Protein AF-A0A932DER2-F1 (afdb_monomer_lite)

pLDDT: mean 87.6, std 11.77, range [41.31, 98.0]

Secondary structure (DSSP, 8-state):
---PPPPP--EEEE--SSTTGGGG---SSEEEE-S------SS--EEEEEEETTEE--TT--SEEEEEBPTT--SEEEEEEEEES--SEEEEEEEEEESSS--EEEEEEEETTSSS-EEEEEEE--BTSEEEEEEEE-

Sequence (138 aa):
MSLGGLGSDGRIRIDTEDRLAFRNLVLGGASTRGTRMFVFPPVTPKLHIVEAAGQVIPVGSASGVNIELPAGTSTSQTVRLRGEGFTGTVAVRLVVTPEHSASSVFDLTLDAGASPPEVSTTVTLPVGEPTRIDAWAK

Radius of gyration: 26.04 Å;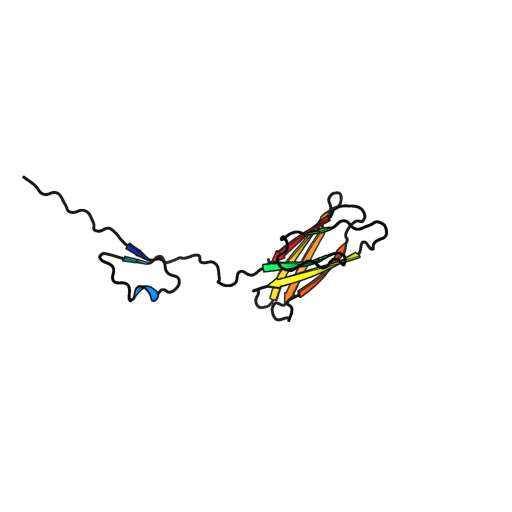 chains: 1; bounding box: 37×31×94 Å

Structure (mmCIF, N/CA/C/O backbone):
data_AF-A0A932DER2-F1
#
_entry.id   AF-A0A932DER2-F1
#
loop_
_atom_site.group_PDB
_atom_site.id
_atom_site.type_symbol
_atom_site.label_atom_id
_atom_site.label_alt_id
_atom_site.label_comp_id
_atom_site.label_asym_id
_atom_site.label_entity_id
_atom_site.label_seq_id
_atom_site.pdbx_PDB_ins_code
_atom_site.Cartn_x
_atom_site.Cartn_y
_atom_site.Cartn_z
_atom_site.occupancy
_atom_site.B_iso_or_equiv
_atom_site.auth_seq_id
_atom_site.auth_comp_id
_atom_site.auth_asym_id
_atom_site.auth_atom_id
_atom_site.pdbx_PDB_model_num
ATOM 1 N N . MET A 1 1 ? -1.981 19.559 -73.052 1.00 41.31 1 MET A N 1
ATOM 2 C CA . MET A 1 1 ? -2.560 18.471 -72.236 1.00 41.31 1 MET A CA 1
ATOM 3 C C . MET A 1 1 ? -1.485 17.949 -71.303 1.00 41.31 1 MET A C 1
ATOM 5 O O . MET A 1 1 ? -0.455 17.560 -71.824 1.00 41.31 1 MET A O 1
ATOM 9 N N . SER A 1 2 ? -1.785 17.979 -69.994 1.00 55.22 2 SER A N 1
ATOM 10 C CA . SER A 1 2 ? -1.308 17.139 -68.870 1.00 55.22 2 SER A CA 1
ATOM 11 C C . SER A 1 2 ? 0.215 16.947 -68.681 1.00 55.22 2 SER A C 1
ATOM 13 O O . SER A 1 2 ? 0.920 16.608 -69.615 1.00 55.22 2 SER A O 1
ATOM 15 N N . LEU A 1 3 ? 0.794 17.100 -67.485 1.00 47.09 3 LEU A N 1
ATOM 16 C CA . LEU A 1 3 ? 0.483 16.294 -66.295 1.00 47.09 3 LEU A CA 1
ATOM 17 C C . LEU A 1 3 ? 0.803 17.040 -64.987 1.00 47.09 3 LEU A C 1
ATOM 19 O O . LEU A 1 3 ? 1.836 17.694 -64.865 1.00 47.09 3 LEU A O 1
ATOM 23 N N . GLY A 1 4 ? -0.119 16.932 -64.025 1.00 49.22 4 GLY A N 1
ATOM 24 C CA . GLY A 1 4 ? -0.018 17.499 -62.680 1.00 49.22 4 GLY A CA 1
ATOM 25 C C . GLY A 1 4 ? 1.079 16.856 -61.831 1.00 49.22 4 GLY A C 1
ATOM 26 O O . GLY A 1 4 ? 1.481 15.717 -62.065 1.00 49.22 4 GLY A O 1
ATOM 27 N N . GLY A 1 5 ? 1.567 17.621 -60.852 1.00 52.72 5 GLY A N 1
ATOM 28 C CA . GLY A 1 5 ? 2.641 17.216 -59.951 1.00 52.72 5 GLY A CA 1
ATOM 29 C C . GLY A 1 5 ? 2.312 15.932 -59.189 1.00 52.72 5 GLY A C 1
ATOM 30 O O . GLY A 1 5 ? 1.221 15.784 -58.639 1.00 52.72 5 GLY A O 1
ATOM 31 N N . LEU A 1 6 ? 3.276 15.013 -59.162 1.00 61.53 6 LEU A N 1
ATOM 32 C CA . LEU A 1 6 ? 3.230 13.811 -58.337 1.00 61.53 6 LEU A CA 1
ATOM 33 C C . LEU A 1 6 ? 3.194 14.229 -56.857 1.00 61.53 6 LEU A C 1
ATOM 35 O O . LEU A 1 6 ? 4.022 15.025 -56.410 1.00 61.53 6 LEU A O 1
ATOM 39 N N . GLY A 1 7 ? 2.204 13.732 -56.112 1.00 63.31 7 GLY A N 1
ATOM 40 C CA . GLY A 1 7 ? 2.123 13.920 -54.663 1.00 63.31 7 GLY A CA 1
ATOM 41 C C . GLY A 1 7 ? 3.304 13.259 -53.944 1.00 63.31 7 GLY A C 1
ATOM 42 O O . GLY A 1 7 ? 3.885 12.305 -54.448 1.00 63.31 7 GLY A O 1
ATOM 43 N N . SER A 1 8 ? 3.663 13.783 -52.770 1.00 70.00 8 SER A N 1
ATOM 44 C CA . SER A 1 8 ? 4.718 13.229 -51.907 1.00 70.00 8 SER A CA 1
ATOM 45 C C . SER A 1 8 ? 4.419 11.778 -51.504 1.00 70.00 8 SER A C 1
ATOM 47 O O . SER A 1 8 ? 3.289 11.483 -51.119 1.00 70.00 8 SER A O 1
ATOM 49 N N . ASP A 1 9 ? 5.444 10.916 -51.488 1.00 73.44 9 ASP A N 1
ATOM 50 C CA . ASP A 1 9 ? 5.378 9.498 -51.076 1.00 73.44 9 ASP A CA 1
ATOM 51 C C . ASP A 1 9 ? 4.959 9.279 -49.602 1.00 73.44 9 ASP A C 1
ATOM 53 O O . ASP A 1 9 ? 4.858 8.148 -49.126 1.00 73.44 9 ASP A O 1
ATOM 57 N N . GLY A 1 10 ? 4.717 10.353 -48.844 1.00 75.31 10 GLY A N 1
ATOM 58 C CA . GLY A 1 10 ? 4.402 10.289 -47.420 1.00 75.31 10 GLY A CA 1
ATOM 59 C C . GLY A 1 10 ? 5.630 9.973 -46.559 1.00 75.31 10 GLY A C 1
ATOM 60 O O . GLY A 1 10 ? 6.766 9.909 -47.029 1.00 75.31 10 GLY A O 1
ATOM 61 N N . ARG A 1 11 ? 5.420 9.838 -45.244 1.00 82.31 11 ARG A N 1
ATOM 62 C CA . ARG A 1 11 ? 6.479 9.456 -44.297 1.00 82.31 11 ARG A CA 1
ATOM 63 C C . ARG A 1 11 ? 6.015 8.307 -43.426 1.00 82.31 11 ARG A C 1
ATOM 65 O O . ARG A 1 11 ? 4.934 8.366 -42.846 1.00 82.31 11 ARG A O 1
ATOM 72 N N . ILE A 1 12 ? 6.873 7.306 -43.276 1.00 84.12 12 ILE A N 1
ATOM 73 C CA . ILE A 1 12 ? 6.624 6.174 -42.387 1.00 84.12 12 ILE A CA 1
ATOM 74 C C . ILE A 1 12 ? 7.111 6.548 -40.994 1.00 84.12 12 ILE A C 1
ATOM 76 O O . ILE A 1 12 ? 8.266 6.939 -40.812 1.00 84.12 12 ILE A O 1
ATOM 80 N N . ARG A 1 13 ? 6.236 6.444 -40.000 1.00 84.19 13 ARG A N 1
ATOM 81 C CA . ARG A 1 13 ? 6.608 6.635 -38.601 1.00 84.19 13 ARG A CA 1
ATOM 82 C C . ARG A 1 13 ? 6.952 5.285 -37.980 1.00 84.19 13 ARG A C 1
ATOM 84 O O . ARG A 1 13 ? 6.177 4.344 -38.093 1.00 84.19 13 ARG A O 1
ATOM 91 N N . ILE A 1 14 ? 8.116 5.214 -37.342 1.00 83.50 14 ILE A N 1
ATOM 92 C CA . ILE A 1 14 ? 8.585 4.039 -36.611 1.00 83.50 14 ILE A CA 1
ATOM 93 C C . ILE A 1 14 ? 8.692 4.421 -35.137 1.00 83.50 14 ILE A C 1
ATOM 95 O O . ILE A 1 14 ? 9.497 5.284 -34.770 1.00 83.50 14 ILE A O 1
ATOM 99 N N . ASP A 1 15 ? 7.893 3.759 -34.312 1.00 82.00 15 ASP A N 1
ATOM 100 C CA . ASP A 1 15 ? 7.965 3.805 -32.858 1.00 82.00 15 ASP A CA 1
ATOM 101 C C . ASP A 1 15 ? 8.363 2.391 -32.386 1.00 82.00 15 ASP A C 1
ATOM 103 O O . ASP A 1 15 ? 7.767 1.403 -32.808 1.00 82.00 15 ASP A O 1
ATOM 107 N N . THR A 1 16 ? 9.443 2.275 -31.610 1.00 75.62 16 THR A N 1
ATOM 108 C CA . THR A 1 16 ? 10.008 0.989 -31.156 1.00 75.62 16 THR A CA 1
ATOM 109 C C . THR A 1 16 ? 10.695 1.159 -29.801 1.00 75.62 16 THR A C 1
ATOM 111 O O . THR A 1 16 ? 11.284 2.211 -29.547 1.00 75.62 16 THR A O 1
ATOM 114 N N . GLU A 1 17 ? 10.625 0.132 -28.944 1.00 73.94 17 GLU A N 1
ATOM 115 C CA . GLU A 1 17 ? 11.315 0.095 -27.642 1.00 73.94 17 GLU A CA 1
ATOM 116 C C . GLU A 1 17 ? 12.834 0.095 -2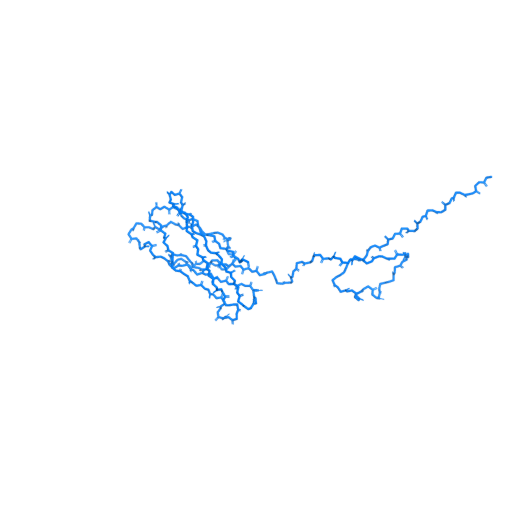7.828 1.00 73.94 17 GLU A C 1
ATOM 118 O O . GLU A 1 17 ? 13.553 0.865 -27.192 1.00 73.94 17 GLU A O 1
ATOM 123 N N . ASP A 1 18 ? 13.321 -0.725 -28.762 1.00 76.69 18 ASP A N 1
ATOM 124 C CA . ASP A 1 18 ? 14.723 -0.761 -29.150 1.00 76.69 18 ASP A CA 1
ATOM 125 C C . ASP A 1 18 ? 14.948 0.117 -30.386 1.00 76.69 18 ASP A C 1
ATOM 127 O O . ASP A 1 18 ? 14.435 -0.131 -31.484 1.00 76.69 18 ASP A O 1
ATOM 131 N N . ARG A 1 19 ? 15.784 1.147 -30.228 1.00 71.62 19 ARG A N 1
ATOM 132 C CA . ARG A 1 19 ? 16.168 2.057 -31.312 1.00 71.62 19 ARG A CA 1
ATOM 133 C C . ARG A 1 19 ? 16.897 1.339 -32.448 1.00 71.62 19 ARG A C 1
ATOM 135 O O . ARG A 1 19 ? 17.030 1.928 -33.514 1.00 71.62 19 ARG A O 1
ATOM 142 N N . LEU A 1 20 ? 17.402 0.126 -32.255 1.00 81.31 20 LEU A N 1
ATOM 143 C CA . LEU A 1 20 ? 18.128 -0.634 -33.270 1.00 81.31 20 LEU A CA 1
ATOM 144 C C . LEU A 1 20 ? 17.266 -1.687 -33.975 1.00 81.31 20 LEU A C 1
ATOM 146 O O . LEU A 1 20 ? 17.665 -2.144 -35.047 1.00 81.31 20 LEU A O 1
ATOM 150 N N . ALA A 1 21 ? 16.074 -2.001 -33.460 1.00 79.69 21 ALA A N 1
ATOM 151 C CA . ALA A 1 21 ? 15.200 -3.039 -34.011 1.00 79.69 21 ALA A CA 1
ATOM 152 C C . ALA A 1 21 ? 14.779 -2.784 -35.472 1.00 79.69 21 ALA A C 1
ATOM 154 O O . ALA A 1 21 ? 14.541 -3.722 -36.229 1.00 79.69 21 ALA A O 1
ATOM 155 N N . PHE A 1 22 ? 14.754 -1.523 -35.918 1.00 78.81 22 PHE A N 1
ATOM 156 C CA . PHE A 1 22 ? 14.380 -1.165 -37.292 1.00 78.81 22 PHE A CA 1
ATOM 157 C C . PHE A 1 22 ? 15.494 -1.406 -38.331 1.00 78.81 22 PHE A C 1
ATOM 159 O O . PHE A 1 22 ? 15.255 -1.230 -39.522 1.00 78.81 22 PHE A O 1
ATOM 166 N N . ARG A 1 23 ? 16.719 -1.779 -37.925 1.00 80.69 23 ARG A N 1
ATOM 167 C CA . ARG A 1 23 ? 17.872 -1.907 -38.844 1.00 80.69 23 ARG A CA 1
ATOM 168 C C . ARG A 1 23 ? 17.679 -2.961 -39.933 1.00 80.69 23 ARG A C 1
ATOM 170 O O . ARG A 1 23 ? 18.230 -2.802 -41.016 1.00 80.69 23 ARG A O 1
ATOM 177 N N . ASN A 1 24 ? 16.889 -3.992 -39.648 1.00 82.12 24 ASN A N 1
ATOM 178 C CA . ASN A 1 24 ? 16.566 -5.053 -40.604 1.00 82.12 24 ASN A CA 1
ATOM 179 C C . ASN A 1 24 ? 15.218 -4.820 -41.307 1.00 82.12 24 ASN A C 1
ATOM 181 O O . ASN A 1 24 ? 14.765 -5.674 -42.066 1.00 82.12 24 ASN A O 1
ATOM 185 N N . LEU A 1 25 ? 14.564 -3.681 -41.056 1.00 80.69 25 LEU A N 1
ATOM 186 C CA . LEU A 1 25 ? 13.292 -3.328 -41.669 1.00 80.69 25 LEU A CA 1
ATOM 187 C C . LEU A 1 25 ? 13.548 -2.560 -42.970 1.00 80.69 25 LEU A C 1
ATOM 189 O O . LEU A 1 25 ? 14.022 -1.423 -42.955 1.00 80.69 25 LEU A O 1
ATOM 193 N N . VAL A 1 26 ? 13.216 -3.176 -44.103 1.00 82.69 26 VAL A N 1
ATOM 194 C CA . VAL A 1 26 ? 13.269 -2.521 -45.414 1.00 82.69 26 VAL A CA 1
ATOM 195 C C . VAL A 1 26 ? 11.932 -1.831 -45.659 1.00 82.69 26 VAL A C 1
ATOM 197 O O . VAL A 1 26 ? 10.909 -2.486 -45.835 1.00 82.69 26 VAL A O 1
ATOM 200 N N . LEU A 1 27 ? 11.942 -0.500 -45.649 1.00 79.25 27 LEU A N 1
ATOM 201 C CA . LEU A 1 27 ? 10.767 0.328 -45.903 1.00 79.25 27 LEU A CA 1
ATOM 202 C C . LEU A 1 27 ? 10.940 1.083 -47.219 1.00 79.25 27 LEU A C 1
ATOM 204 O O . LEU A 1 27 ? 11.964 1.732 -47.429 1.00 79.25 27 LEU A O 1
ATOM 208 N N . GLY A 1 28 ? 9.931 1.032 -48.087 1.00 78.50 28 GLY A N 1
ATOM 209 C CA . GLY A 1 28 ? 9.852 1.930 -49.236 1.00 78.50 28 GLY A CA 1
ATOM 210 C C . GLY A 1 28 ? 9.413 3.321 -48.776 1.00 78.50 28 GLY A C 1
ATOM 211 O O . GLY A 1 28 ? 8.292 3.469 -48.302 1.00 78.50 28 GLY A O 1
ATOM 212 N N . GLY A 1 29 ? 10.289 4.323 -48.890 1.00 79.62 29 GLY A N 1
ATOM 213 C CA . GLY A 1 29 ? 9.983 5.727 -48.576 1.00 79.62 29 GLY A CA 1
ATOM 214 C C . GLY A 1 29 ? 10.749 6.309 -47.380 1.00 79.62 29 GLY A C 1
ATOM 215 O O . GLY A 1 29 ? 11.542 5.641 -46.714 1.00 79.62 29 GLY A O 1
ATOM 216 N N . ALA A 1 30 ? 10.535 7.600 -47.107 1.00 82.88 30 ALA A N 1
ATOM 217 C CA . ALA A 1 30 ? 11.222 8.310 -46.029 1.00 82.88 30 ALA A CA 1
ATOM 218 C C . ALA A 1 30 ? 10.655 7.924 -44.652 1.00 82.88 30 ALA A C 1
ATOM 220 O O . ALA A 1 30 ? 9.463 8.094 -44.386 1.00 82.88 30 ALA A O 1
ATOM 221 N N . SER A 1 31 ? 11.511 7.461 -43.736 1.00 83.19 31 SER A N 1
ATOM 222 C CA . SER A 1 31 ? 11.104 7.098 -42.373 1.00 83.19 31 SER A CA 1
ATOM 223 C C . SER A 1 31 ? 11.442 8.176 -41.339 1.00 83.19 31 SER A C 1
ATOM 225 O O . SER A 1 31 ? 12.388 8.955 -41.476 1.00 83.19 31 SER A O 1
ATOM 227 N N . THR A 1 32 ? 10.646 8.237 -40.274 1.00 83.12 32 THR A N 1
ATOM 228 C CA . THR A 1 32 ? 10.849 9.111 -39.113 1.00 83.12 32 THR A CA 1
ATOM 229 C C . THR A 1 32 ? 10.754 8.283 -37.851 1.00 83.12 32 THR A C 1
ATOM 231 O O . THR A 1 32 ? 9.842 7.474 -37.709 1.00 83.12 32 THR A O 1
ATOM 234 N N . ARG A 1 33 ? 11.678 8.511 -36.921 1.00 79.38 33 ARG A N 1
ATOM 235 C CA . ARG A 1 33 ? 11.706 7.825 -35.631 1.00 79.38 33 ARG A CA 1
ATOM 236 C C . ARG A 1 33 ? 11.054 8.706 -34.577 1.00 79.38 33 ARG A C 1
ATOM 238 O O . ARG A 1 33 ? 11.475 9.852 -34.407 1.00 79.38 33 ARG A O 1
ATOM 245 N N . GLY A 1 34 ? 10.043 8.181 -33.891 1.00 75.25 34 GLY A N 1
ATOM 246 C CA . GLY A 1 34 ? 9.528 8.822 -32.689 1.00 75.25 34 GLY A CA 1
ATOM 247 C C . GLY A 1 34 ? 10.608 8.856 -31.610 1.00 75.25 34 GLY A C 1
ATOM 248 O O . GLY A 1 34 ? 11.376 7.911 -31.450 1.00 75.25 34 GLY A O 1
ATOM 249 N N . THR A 1 35 ? 10.714 9.969 -30.889 1.00 74.19 35 THR A N 1
ATOM 250 C CA . THR A 1 35 ? 11.704 10.149 -29.812 1.00 74.19 35 THR A CA 1
ATOM 251 C C . THR A 1 35 ? 11.166 9.789 -28.432 1.00 74.19 35 THR A C 1
ATOM 253 O O . THR A 1 35 ? 11.933 9.764 -27.473 1.00 74.19 35 THR A O 1
ATOM 256 N N . ARG A 1 36 ? 9.859 9.534 -28.309 1.00 70.56 36 ARG A N 1
ATOM 257 C CA . ARG A 1 36 ? 9.197 9.224 -27.042 1.00 70.56 36 ARG A CA 1
ATOM 258 C C . ARG A 1 36 ? 8.163 8.134 -27.250 1.00 70.56 36 ARG A C 1
ATOM 260 O O . ARG A 1 36 ? 7.181 8.349 -27.956 1.00 70.56 36 ARG A O 1
ATOM 267 N N . MET A 1 37 ? 8.391 7.003 -26.599 1.00 69.75 37 MET A N 1
ATOM 268 C CA . MET A 1 37 ? 7.439 5.913 -26.484 1.00 69.75 37 MET A CA 1
ATOM 269 C C . MET A 1 37 ? 7.196 5.682 -24.995 1.00 69.75 37 MET A C 1
ATOM 271 O O . MET A 1 37 ? 8.150 5.538 -24.234 1.00 69.75 37 MET A O 1
ATOM 275 N N . PHE A 1 38 ? 5.934 5.706 -24.579 1.00 72.25 38 PHE A N 1
ATOM 276 C CA . PHE A 1 38 ? 5.549 5.315 -23.229 1.00 72.25 38 PHE A CA 1
ATOM 277 C C . PHE A 1 38 ? 5.091 3.864 -23.308 1.00 72.25 38 PHE A C 1
ATOM 279 O O . PHE A 1 38 ? 4.019 3.582 -23.836 1.00 72.25 38 PHE A O 1
ATOM 286 N N . VAL A 1 39 ? 5.942 2.955 -22.844 1.00 69.69 39 VAL A N 1
ATOM 287 C CA . VAL A 1 39 ? 5.619 1.537 -22.688 1.00 69.69 39 VAL A CA 1
ATOM 288 C C . VAL A 1 39 ? 5.548 1.241 -21.199 1.00 69.69 39 VAL A C 1
ATOM 290 O O . VAL A 1 39 ? 6.354 1.756 -20.419 1.00 69.69 39 VAL A O 1
ATOM 293 N N . PHE A 1 40 ? 4.553 0.456 -20.795 1.00 71.31 40 PHE A N 1
ATOM 294 C CA . PHE A 1 40 ? 4.463 0.002 -19.415 1.00 71.31 40 PHE A CA 1
ATOM 295 C C . PHE A 1 40 ? 5.638 -0.943 -19.136 1.00 71.31 40 P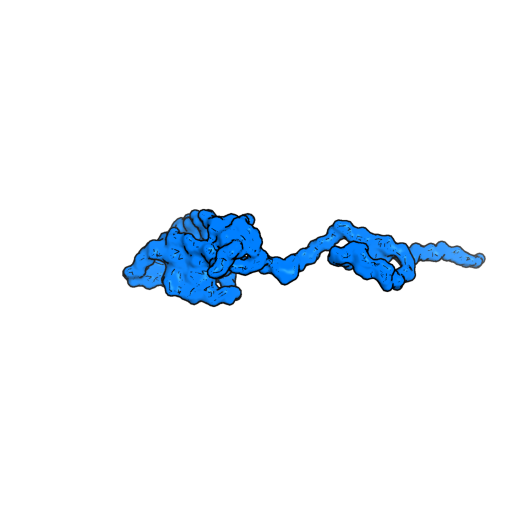HE A C 1
ATOM 297 O O . PHE A 1 40 ? 5.881 -1.841 -19.943 1.00 71.31 40 PHE A O 1
ATOM 304 N N . PRO A 1 41 ? 6.377 -0.765 -18.028 1.00 67.38 41 PRO A N 1
ATOM 305 C CA . PRO A 1 41 ? 7.437 -1.691 -17.660 1.00 67.38 41 PRO A CA 1
ATOM 306 C C . PRO A 1 41 ? 6.907 -3.134 -17.617 1.00 67.38 41 PRO A C 1
ATOM 308 O O . PRO A 1 41 ? 5.757 -3.342 -17.216 1.00 67.38 41 PRO A O 1
ATOM 311 N N . PRO A 1 42 ? 7.733 -4.142 -17.958 1.00 73.12 42 PRO A N 1
ATOM 312 C CA . PRO A 1 42 ? 7.312 -5.546 -17.951 1.00 73.12 42 PRO A CA 1
ATOM 313 C C . PRO A 1 42 ? 6.853 -6.017 -16.563 1.00 73.12 42 PRO A C 1
ATOM 315 O O . PRO A 1 42 ? 6.070 -6.957 -16.452 1.00 73.12 42 PRO A O 1
ATOM 318 N N . VAL A 1 43 ? 7.307 -5.337 -15.506 1.00 80.94 43 VAL A N 1
ATOM 319 C CA . VAL A 1 43 ? 6.826 -5.503 -14.137 1.00 80.94 43 VAL A CA 1
ATOM 320 C C . VAL A 1 43 ? 6.249 -4.169 -13.686 1.00 80.94 43 VAL A C 1
ATOM 322 O O . VAL A 1 43 ? 6.982 -3.205 -13.485 1.00 80.94 43 VAL A O 1
ATOM 325 N N . THR A 1 44 ? 4.928 -4.104 -13.545 1.00 86.50 44 THR A N 1
ATOM 326 C CA . THR A 1 44 ? 4.268 -2.952 -12.921 1.00 86.50 44 THR A CA 1
ATOM 327 C C . THR A 1 44 ? 4.284 -3.160 -11.408 1.00 86.50 44 THR A C 1
ATOM 329 O O . THR A 1 44 ? 3.672 -4.134 -10.961 1.00 86.50 44 THR A O 1
ATOM 332 N N . PRO A 1 45 ? 4.956 -2.298 -10.622 1.00 91.00 45 PRO A N 1
ATOM 333 C CA . PRO A 1 45 ? 4.983 -2.443 -9.175 1.00 91.00 45 PRO A CA 1
ATOM 334 C C . PRO A 1 45 ? 3.576 -2.340 -8.582 1.00 91.00 45 PRO A C 1
ATOM 336 O O . PRO A 1 45 ? 2.777 -1.500 -9.004 1.00 91.00 45 PRO A O 1
ATOM 339 N N . LYS A 1 46 ? 3.267 -3.191 -7.605 1.00 92.31 46 LYS A N 1
ATOM 340 C CA . LYS A 1 46 ? 1.961 -3.247 -6.940 1.00 92.31 46 LYS A CA 1
ATOM 341 C C . LYS A 1 46 ? 2.132 -3.280 -5.435 1.00 92.31 46 LYS A C 1
ATOM 343 O O . LYS A 1 46 ? 3.043 -3.915 -4.912 1.00 92.31 46 LYS A O 1
ATOM 348 N N . LEU A 1 47 ? 1.229 -2.600 -4.741 1.00 94.19 47 LEU A N 1
ATOM 349 C CA . LEU A 1 47 ? 1.133 -2.628 -3.290 1.00 94.19 47 LEU A CA 1
ATOM 350 C C . LEU A 1 47 ? -0.176 -3.314 -2.904 1.00 94.19 47 LEU A C 1
ATOM 352 O O . LEU A 1 47 ? -1.229 -3.005 -3.460 1.00 94.19 47 LEU A O 1
ATOM 356 N N . HIS A 1 48 ? -0.097 -4.237 -1.954 1.00 95.25 48 HIS A N 1
ATOM 357 C CA . HIS A 1 48 ? -1.224 -5.030 -1.484 1.00 95.25 48 HIS A CA 1
ATOM 358 C C . HIS A 1 48 ? -1.402 -4.857 0.017 1.00 95.25 48 HIS A C 1
ATOM 360 O O . HIS A 1 48 ? -0.424 -4.876 0.761 1.00 95.25 48 HIS A O 1
ATOM 366 N N . ILE A 1 49 ? -2.650 -4.762 0.466 1.00 96.00 49 ILE A N 1
ATOM 367 C CA . ILE A 1 49 ? -2.999 -4.974 1.870 1.00 96.00 49 ILE A CA 1
ATOM 368 C C . ILE A 1 49 ? -3.175 -6.486 2.036 1.00 96.00 49 ILE A C 1
ATOM 370 O O . ILE A 1 49 ? -4.044 -7.071 1.397 1.00 96.00 49 ILE A O 1
ATOM 374 N N . VAL A 1 50 ? -2.316 -7.123 2.833 1.00 96.12 50 VAL A N 1
ATOM 375 C CA . VAL A 1 50 ? -2.294 -8.591 3.017 1.00 96.12 50 VAL A CA 1
ATOM 376 C C . VAL A 1 50 ? -2.798 -9.029 4.388 1.00 96.12 50 VAL A C 1
ATOM 378 O O . VAL A 1 50 ? -3.063 -10.208 4.613 1.00 96.12 50 VAL A O 1
ATOM 381 N N . GLU A 1 51 ? -2.933 -8.084 5.313 1.00 95.56 51 GLU A N 1
ATOM 382 C CA . GLU A 1 51 ? -3.564 -8.300 6.607 1.00 95.56 51 GLU A CA 1
ATOM 383 C C . GLU A 1 51 ? -4.210 -7.002 7.084 1.00 95.56 51 GLU A C 1
ATOM 385 O O . GLU A 1 51 ? -3.592 -5.938 6.989 1.00 95.56 51 GLU A O 1
ATOM 390 N N . ALA A 1 52 ? -5.425 -7.093 7.617 1.00 94.69 52 ALA A N 1
ATOM 391 C CA . ALA A 1 52 ? -6.069 -6.002 8.333 1.00 94.69 52 ALA A CA 1
ATOM 392 C C . ALA A 1 52 ? -6.948 -6.566 9.451 1.00 94.69 52 ALA A C 1
ATOM 394 O O . ALA A 1 52 ? -7.776 -7.442 9.208 1.00 94.69 52 ALA A O 1
ATOM 395 N N . ALA A 1 53 ? -6.771 -6.065 10.673 1.00 91.94 53 ALA A N 1
ATOM 396 C CA . ALA A 1 53 ? -7.565 -6.466 11.836 1.00 91.94 53 ALA A CA 1
ATOM 397 C C . ALA A 1 53 ? -7.602 -7.989 12.098 1.00 91.94 53 ALA A C 1
ATOM 399 O O . ALA A 1 53 ? -8.650 -8.566 12.393 1.00 91.94 53 ALA A O 1
ATOM 400 N N . GLY A 1 54 ? -6.459 -8.661 11.921 1.00 90.00 54 GLY A N 1
ATOM 401 C CA . GLY A 1 54 ? -6.335 -10.115 12.070 1.00 90.00 54 GLY A CA 1
ATOM 402 C C . GLY A 1 54 ? -6.950 -10.940 10.931 1.00 90.00 54 GLY A C 1
ATOM 403 O O . GLY A 1 54 ? -6.864 -12.166 10.961 1.00 90.00 54 GLY A O 1
ATOM 404 N N . GLN A 1 55 ? -7.542 -10.303 9.914 1.00 91.44 55 GLN A N 1
ATOM 405 C CA . GLN A 1 55 ? -8.001 -10.969 8.696 1.00 91.44 55 GLN A CA 1
ATOM 406 C C . GLN A 1 55 ? -6.865 -11.035 7.676 1.00 91.44 55 GLN A C 1
ATOM 408 O O . GLN A 1 55 ? -6.270 -10.012 7.332 1.00 91.44 55 GLN A O 1
ATOM 413 N N . VAL A 1 56 ? -6.584 -12.236 7.167 1.00 93.75 56 VAL A N 1
ATOM 414 C CA . VAL A 1 56 ? -5.623 -12.447 6.076 1.00 93.75 56 VAL A CA 1
ATOM 415 C C . VAL A 1 56 ? -6.298 -12.136 4.747 1.00 93.75 56 VAL A C 1
ATOM 417 O O . VAL A 1 56 ? -7.374 -12.652 4.450 1.00 93.75 56 VAL A O 1
ATOM 420 N N . ILE A 1 57 ? -5.644 -11.318 3.929 1.00 94.00 57 ILE A N 1
ATOM 421 C CA . ILE A 1 57 ? -6.178 -10.837 2.656 1.00 94.00 57 ILE A CA 1
ATOM 422 C C . ILE A 1 57 ? -5.290 -11.371 1.529 1.00 94.00 57 ILE A C 1
ATOM 424 O O . ILE A 1 57 ? -4.081 -11.121 1.532 1.00 94.00 57 ILE A O 1
ATOM 428 N N . PRO A 1 58 ? -5.844 -12.128 0.564 1.00 92.06 58 PRO A N 1
ATOM 429 C CA . PRO A 1 58 ? -5.060 -12.662 -0.542 1.00 92.06 58 PRO A CA 1
ATOM 430 C C . PRO A 1 58 ? -4.390 -11.557 -1.367 1.00 92.06 58 PRO A C 1
ATOM 432 O O . PRO A 1 58 ? -5.002 -10.530 -1.674 1.00 92.06 58 PRO A O 1
ATOM 435 N N . VAL A 1 59 ? -3.147 -11.794 -1.791 1.00 89.88 59 VAL A N 1
ATOM 436 C CA . VAL A 1 59 ? -2.459 -10.931 -2.765 1.00 89.88 59 VAL A CA 1
ATOM 437 C C . VAL A 1 59 ? -3.290 -10.850 -4.051 1.00 89.88 59 VAL A C 1
ATOM 439 O O . VAL A 1 59 ? -3.846 -11.848 -4.503 1.00 89.88 59 VAL A O 1
ATOM 442 N N . GLY A 1 60 ? -3.393 -9.653 -4.630 1.00 84.00 60 GLY A N 1
ATOM 443 C CA . GLY A 1 60 ? -4.246 -9.392 -5.795 1.00 84.00 60 GLY A CA 1
ATOM 444 C C . GLY A 1 60 ? -5.706 -9.056 -5.469 1.00 84.00 60 GLY A C 1
ATOM 445 O O . GLY A 1 60 ? -6.472 -8.788 -6.393 1.00 84.00 60 GLY A O 1
ATOM 446 N N . SER A 1 61 ? -6.086 -9.012 -4.187 1.00 82.94 61 SER A N 1
ATOM 447 C CA . SER A 1 61 ? -7.367 -8.431 -3.760 1.00 82.94 61 SER A CA 1
ATOM 448 C C . SER A 1 61 ? -7.447 -6.940 -4.118 1.00 82.94 61 SER A C 1
ATOM 450 O O . SER A 1 61 ? -6.425 -6.302 -4.394 1.00 82.94 61 SER A O 1
ATOM 452 N N . ALA A 1 62 ? -8.665 -6.388 -4.138 1.00 74.50 62 ALA A N 1
ATOM 453 C CA . ALA A 1 62 ? -8.912 -4.987 -4.479 1.00 74.50 62 ALA A CA 1
ATOM 454 C C . ALA A 1 62 ? -8.025 -4.018 -3.670 1.00 74.50 62 ALA A C 1
ATOM 456 O O . ALA A 1 62 ? -7.655 -4.296 -2.532 1.00 74.50 62 ALA A O 1
ATOM 457 N N . SER A 1 63 ? -7.705 -2.860 -4.258 1.00 71.06 63 SER A N 1
ATOM 458 C CA . SER A 1 63 ? -6.784 -1.863 -3.680 1.00 71.06 63 SER A CA 1
ATOM 459 C C . SER 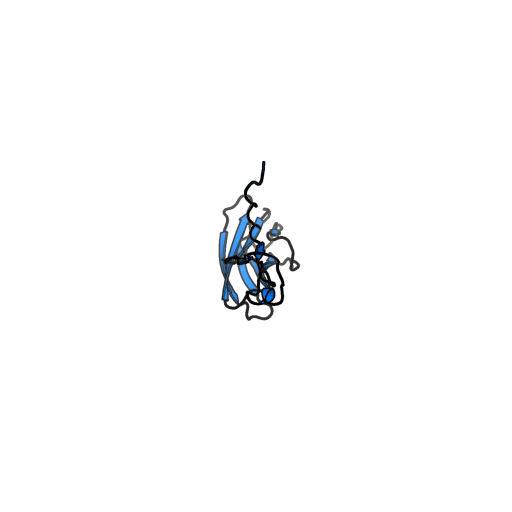A 1 63 ? -7.244 -1.254 -2.350 1.00 71.06 63 SER A C 1
ATOM 461 O O . SER A 1 63 ? -6.439 -0.623 -1.669 1.00 71.06 63 SER A O 1
ATOM 463 N N . GLY A 1 64 ? -8.517 -1.441 -1.996 1.00 82.31 64 GLY A N 1
ATOM 464 C CA . GLY A 1 64 ? -9.100 -1.017 -0.732 1.00 82.31 64 GLY A CA 1
ATOM 465 C C . GLY A 1 64 ? -9.766 -2.188 -0.021 1.00 82.31 64 GLY A C 1
ATOM 466 O O . GLY A 1 64 ? -10.365 -3.060 -0.657 1.00 82.31 64 GLY A O 1
ATOM 467 N N . VAL A 1 65 ? -9.662 -2.193 1.302 1.00 92.44 65 VAL A N 1
ATOM 468 C CA . VAL A 1 65 ? -10.234 -3.217 2.177 1.00 92.44 65 VAL A CA 1
ATOM 469 C C . VAL A 1 65 ? -11.255 -2.553 3.085 1.00 92.44 65 VAL A C 1
ATOM 471 O O . VAL A 1 65 ? -10.944 -1.560 3.735 1.00 92.44 65 VAL A O 1
ATOM 474 N N . ASN A 1 66 ? -12.454 -3.123 3.161 1.00 94.31 66 ASN A N 1
ATOM 475 C CA . ASN A 1 66 ? -13.468 -2.694 4.116 1.00 94.31 66 ASN A CA 1
ATOM 476 C C . ASN A 1 66 ? -13.482 -3.664 5.296 1.00 94.31 66 ASN A C 1
ATOM 478 O O . ASN A 1 66 ? -13.603 -4.873 5.097 1.00 94.31 66 ASN A O 1
ATOM 482 N N . ILE A 1 67 ? -13.359 -3.129 6.506 1.00 93.56 67 ILE A N 1
ATOM 483 C CA . ILE A 1 67 ? -13.380 -3.882 7.758 1.00 93.56 67 ILE A CA 1
ATOM 484 C C . ILE A 1 67 ? -14.396 -3.232 8.688 1.00 93.56 67 ILE A C 1
ATOM 486 O O . ILE A 1 67 ? -14.395 -2.017 8.853 1.00 93.56 67 ILE A O 1
ATOM 490 N N . GLU A 1 68 ? -15.215 -4.046 9.340 1.00 95.12 68 GLU A N 1
ATOM 491 C CA . GLU A 1 68 ? -16.013 -3.633 10.490 1.00 95.12 68 GLU A CA 1
ATOM 492 C C . GLU A 1 68 ? -15.556 -4.462 11.688 1.00 95.12 68 GLU A C 1
ATOM 494 O O . GLU A 1 68 ? -15.553 -5.695 11.640 1.00 95.12 68 GLU A O 1
ATOM 499 N N . LEU A 1 69 ? -15.110 -3.791 12.750 1.00 93.94 69 LEU A N 1
ATOM 500 C CA . LEU A 1 69 ? -14.678 -4.484 13.956 1.00 93.94 69 LEU A CA 1
ATOM 501 C C . LEU A 1 69 ? -15.887 -4.927 14.793 1.00 93.94 69 LEU A C 1
ATOM 503 O O . LEU A 1 69 ? -16.701 -4.076 15.165 1.00 93.94 69 LEU A O 1
ATOM 507 N N . PRO A 1 70 ? -15.971 -6.212 15.187 1.00 92.31 70 PRO A N 1
ATOM 508 C CA . PRO A 1 70 ? -17.000 -6.680 16.107 1.00 92.31 70 PRO A CA 1
ATOM 509 C C . PRO A 1 70 ? -16.906 -6.009 17.480 1.00 92.31 70 PRO A C 1
ATOM 511 O O . PRO A 1 70 ? -15.811 -5.699 17.968 1.00 92.31 70 PRO A O 1
ATOM 514 N N . ALA A 1 71 ? -18.054 -5.871 18.147 1.00 90.69 71 ALA A N 1
ATOM 515 C CA . ALA A 1 71 ? -18.139 -5.376 19.518 1.00 90.69 71 ALA A CA 1
ATOM 516 C C . ALA A 1 71 ? -17.199 -6.139 20.473 1.00 90.69 71 ALA A C 1
ATOM 518 O O . ALA A 1 71 ? -17.137 -7.367 20.451 1.00 90.69 71 ALA A O 1
ATOM 519 N N . GLY A 1 72 ? -16.473 -5.406 21.323 1.00 88.38 72 GLY A N 1
ATOM 520 C CA . GLY A 1 72 ? -15.525 -5.980 22.289 1.00 88.38 72 GLY A CA 1
ATOM 521 C C . GLY A 1 72 ? -14.131 -6.296 21.731 1.00 88.38 72 GLY A C 1
ATOM 522 O O . GLY A 1 72 ? -13.266 -6.731 22.489 1.00 88.38 72 GLY A O 1
ATOM 523 N N . THR A 1 73 ? -13.883 -6.049 20.441 1.00 93.00 73 THR A N 1
ATOM 524 C CA . THR A 1 73 ? -12.545 -6.172 19.843 1.00 93.00 73 THR A CA 1
ATOM 525 C C . THR A 1 73 ? -11.671 -4.970 20.218 1.00 93.00 73 THR A C 1
ATOM 527 O O . THR A 1 73 ? -12.166 -3.854 20.376 1.00 93.00 73 THR A O 1
ATOM 530 N N . SER A 1 74 ? -10.355 -5.175 20.341 1.00 94.00 74 SER A N 1
ATOM 531 C CA . SER A 1 74 ? -9.390 -4.072 20.475 1.00 94.00 74 SER A CA 1
ATOM 532 C C . SER A 1 74 ? -9.527 -3.088 19.307 1.00 94.00 74 SER A C 1
ATOM 534 O O . SER A 1 74 ? -9.585 -3.503 18.154 1.00 94.00 74 SER A O 1
ATOM 536 N N . THR A 1 75 ? -9.517 -1.784 19.579 1.00 94.31 75 THR A N 1
ATOM 537 C CA . THR A 1 75 ? -9.451 -0.751 18.527 1.00 94.31 75 THR A CA 1
ATOM 538 C C . THR A 1 75 ? -8.052 -0.632 17.925 1.00 94.31 75 THR A C 1
ATOM 540 O O . THR A 1 75 ? -7.896 -0.139 16.8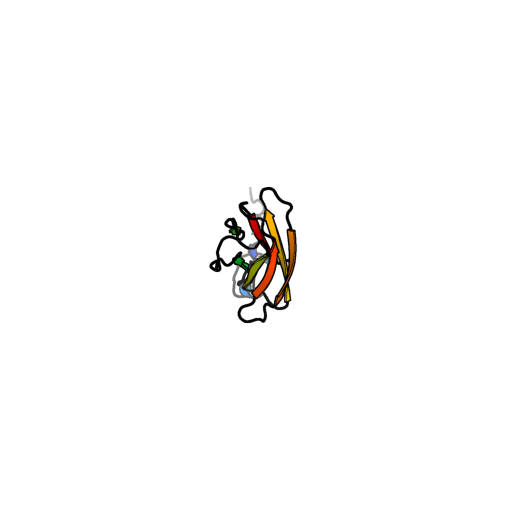13 1.00 94.31 75 THR A O 1
ATOM 543 N N . SER A 1 76 ? -7.025 -1.091 18.646 1.00 95.94 76 SER A N 1
ATOM 544 C CA . SER A 1 76 ? -5.645 -1.169 18.173 1.00 95.94 76 SER A CA 1
ATOM 545 C C . SER A 1 76 ? -5.480 -2.430 17.333 1.00 95.94 76 SER A C 1
ATOM 547 O O . SER A 1 76 ? -5.578 -3.539 17.869 1.00 95.94 76 SER A O 1
ATOM 549 N N . GLN A 1 77 ? -5.292 -2.254 16.026 1.00 96.38 77 GLN A N 1
ATOM 550 C CA . GLN A 1 77 ? -5.261 -3.327 15.036 1.00 96.38 77 GLN A CA 1
ATOM 551 C C . GLN A 1 77 ? -4.021 -3.240 14.162 1.00 96.38 77 GLN A C 1
ATOM 553 O O . GLN A 1 77 ? -3.571 -2.155 13.803 1.00 96.38 77 GLN A O 1
ATOM 558 N N . THR A 1 78 ? -3.480 -4.391 13.780 1.00 96.69 78 THR A N 1
ATOM 559 C CA . THR A 1 78 ? -2.361 -4.453 12.841 1.00 96.69 78 THR A CA 1
ATOM 560 C C . THR A 1 78 ? -2.876 -4.439 11.406 1.00 96.69 78 THR A C 1
ATOM 562 O O . THR A 1 78 ? -3.835 -5.134 11.060 1.00 96.69 78 THR A O 1
ATOM 565 N N . VAL A 1 79 ? -2.215 -3.643 10.568 1.00 97.00 79 VAL A N 1
ATOM 566 C CA . VAL A 1 79 ? -2.352 -3.678 9.113 1.00 97.00 79 VAL A CA 1
ATOM 567 C C . VAL A 1 79 ? -0.986 -3.975 8.515 1.00 97.00 79 VAL A C 1
ATOM 569 O O . VAL A 1 79 ? 0.007 -3.339 8.882 1.00 97.00 79 VAL A O 1
ATOM 572 N N . ARG A 1 80 ? -0.933 -4.936 7.591 1.00 97.19 80 ARG A N 1
ATOM 573 C CA . ARG A 1 80 ? 0.291 -5.330 6.888 1.00 97.19 80 ARG A CA 1
ATOM 574 C C . ARG A 1 80 ? 0.150 -5.109 5.393 1.00 97.19 80 ARG A C 1
ATOM 576 O O . ARG A 1 80 ? -0.817 -5.547 4.767 1.00 97.19 80 ARG A O 1
ATOM 583 N N . LEU A 1 81 ? 1.158 -4.458 4.833 1.00 96.44 81 LEU A N 1
ATOM 584 C CA . LEU A 1 81 ? 1.300 -4.196 3.413 1.00 96.44 81 LEU A CA 1
ATOM 585 C C . LEU A 1 81 ? 2.389 -5.093 2.833 1.00 96.44 81 LEU A C 1
ATOM 587 O O . LEU A 1 81 ? 3.404 -5.328 3.485 1.00 96.44 81 LEU A O 1
ATOM 591 N N . ARG A 1 82 ? 2.195 -5.548 1.597 1.00 96.12 82 ARG A N 1
ATOM 592 C CA . ARG A 1 82 ? 3.192 -6.281 0.812 1.00 96.12 82 ARG A CA 1
ATOM 593 C C . ARG A 1 82 ? 3.418 -5.581 -0.520 1.00 96.12 82 ARG A C 1
ATOM 595 O O . ARG A 1 82 ? 2.455 -5.255 -1.215 1.00 96.12 82 ARG A O 1
ATOM 602 N N . GLY A 1 83 ? 4.679 -5.378 -0.883 1.00 94.94 83 GLY A N 1
ATOM 603 C CA . GLY A 1 83 ? 5.054 -4.916 -2.216 1.00 94.94 83 GLY A CA 1
ATOM 604 C C . GLY A 1 83 ? 5.278 -6.063 -3.199 1.00 94.94 83 GLY A C 1
ATOM 605 O O . GLY A 1 83 ? 5.687 -7.155 -2.826 1.00 94.94 83 GLY A O 1
ATOM 606 N N . GLU A 1 84 ? 5.066 -5.802 -4.479 1.00 93.12 84 GLU A N 1
ATOM 607 C CA . GLU A 1 84 ? 5.442 -6.682 -5.582 1.00 93.12 84 GLU A CA 1
ATOM 608 C C . GLU A 1 84 ? 6.081 -5.828 -6.677 1.00 93.12 84 GLU A C 1
ATOM 610 O O . GLU A 1 84 ? 5.571 -4.759 -7.006 1.00 93.12 84 GLU A O 1
ATOM 615 N N . GLY A 1 85 ? 7.218 -6.261 -7.227 1.00 91.25 85 GLY A N 1
ATOM 616 C CA . GLY A 1 85 ? 7.879 -5.562 -8.336 1.00 91.25 85 GLY A CA 1
ATOM 617 C C . GLY A 1 85 ? 8.547 -4.226 -7.985 1.00 91.25 85 GLY A C 1
ATOM 618 O O . GLY A 1 85 ? 9.044 -3.548 -8.881 1.00 91.25 85 GLY A O 1
ATOM 619 N N . PHE A 1 86 ? 8.574 -3.837 -6.709 1.00 93.25 86 PHE A N 1
ATOM 620 C CA . PHE A 1 86 ? 9.351 -2.695 -6.230 1.00 93.25 86 PHE A CA 1
ATOM 621 C C . PHE A 1 86 ? 10.842 -3.035 -6.091 1.00 93.25 86 PHE A C 1
ATOM 623 O O . PHE A 1 86 ? 11.219 -4.197 -5.953 1.00 93.25 86 PHE A O 1
ATOM 630 N N . THR A 1 87 ? 11.692 -2.007 -6.075 1.00 92.75 87 THR A N 1
ATOM 631 C CA . THR A 1 87 ? 13.138 -2.136 -5.839 1.00 92.75 87 THR A CA 1
ATOM 632 C C . THR A 1 87 ? 13.610 -1.105 -4.822 1.00 92.75 87 THR A C 1
ATOM 634 O O . THR A 1 87 ? 13.178 0.045 -4.878 1.00 92.75 87 THR A O 1
ATOM 637 N N . GLY A 1 88 ? 14.544 -1.490 -3.950 1.00 93.38 88 GLY A N 1
ATOM 638 C CA . GLY A 1 88 ? 15.100 -0.601 -2.930 1.00 93.38 88 GLY A CA 1
ATOM 639 C C . GLY A 1 88 ? 14.084 -0.221 -1.852 1.00 93.38 88 GLY A C 1
ATOM 640 O O . GLY A 1 88 ? 13.196 -0.995 -1.506 1.00 93.38 88 GLY A O 1
ATOM 641 N N . THR A 1 89 ? 14.231 0.980 -1.306 1.00 96.38 89 THR A N 1
ATOM 642 C CA . THR A 1 89 ? 13.347 1.507 -0.265 1.00 96.38 89 THR A CA 1
ATOM 643 C C . THR A 1 89 ? 12.217 2.324 -0.884 1.00 96.38 89 THR A C 1
ATOM 645 O O . THR A 1 89 ? 12.474 3.269 -1.628 1.00 96.38 89 THR A O 1
ATOM 648 N N . VAL A 1 90 ? 10.970 1.990 -0.551 1.00 96.44 90 VAL A N 1
ATOM 649 C CA . VAL A 1 90 ? 9.771 2.628 -1.106 1.00 96.44 90 VAL A CA 1
ATOM 650 C C . VAL A 1 90 ? 8.970 3.296 0.003 1.00 96.44 90 VAL A C 1
ATOM 652 O O . VAL A 1 90 ? 8.585 2.654 0.978 1.00 96.44 90 VAL A O 1
ATOM 655 N N . ALA A 1 91 ? 8.689 4.588 -0.150 1.00 97.81 91 ALA A N 1
ATOM 656 C CA . ALA A 1 91 ? 7.757 5.281 0.728 1.00 97.81 91 ALA A CA 1
ATOM 657 C C . ALA A 1 91 ? 6.324 4.872 0.367 1.00 97.81 91 ALA A C 1
ATOM 659 O O . ALA A 1 91 ? 5.911 4.970 -0.788 1.00 97.81 91 ALA A O 1
ATOM 660 N N . VAL A 1 92 ? 5.552 4.431 1.354 1.00 97.31 92 VAL A N 1
ATOM 661 C CA . VAL A 1 92 ? 4.149 4.051 1.173 1.00 97.31 92 VAL A CA 1
ATOM 662 C C . VAL A 1 92 ? 3.267 4.819 2.146 1.00 97.31 92 VAL A C 1
ATOM 664 O O . VAL A 1 92 ? 3.705 5.251 3.213 1.00 97.31 92 VAL A O 1
ATOM 667 N N . ARG A 1 93 ? 2.012 5.019 1.761 1.00 97.50 93 ARG A N 1
ATOM 668 C CA . ARG A 1 93 ? 0.991 5.660 2.580 1.00 97.50 93 ARG A CA 1
ATOM 669 C C . ARG A 1 93 ? -0.164 4.704 2.788 1.00 97.50 93 ARG A C 1
ATOM 671 O O . ARG A 1 93 ? -0.660 4.128 1.826 1.00 97.50 93 ARG A O 1
ATOM 678 N N . LEU A 1 94 ? -0.593 4.596 4.036 1.00 96.81 94 LEU A N 1
ATOM 679 C CA . LEU A 1 94 ? -1.806 3.918 4.459 1.00 96.81 94 LEU A CA 1
ATOM 680 C C . LEU A 1 94 ? -2.802 4.971 4.941 1.00 96.81 94 LEU A C 1
ATOM 682 O O . LEU A 1 94 ? -2.442 5.845 5.732 1.00 96.81 94 LEU A O 1
ATOM 686 N N . VAL A 1 95 ? -4.045 4.885 4.483 1.00 97.38 95 VAL A N 1
ATOM 687 C CA . VAL A 1 95 ? -5.140 5.741 4.935 1.00 97.38 95 VAL A CA 1
ATOM 688 C C . VAL A 1 95 ? -6.271 4.877 5.451 1.00 97.38 95 VAL A C 1
ATOM 690 O O . VAL A 1 95 ? -6.706 3.934 4.795 1.00 97.38 95 VAL A O 1
ATOM 693 N N . VAL A 1 96 ? -6.741 5.228 6.637 1.00 97.38 96 VAL A N 1
ATOM 694 C CA . VAL A 1 96 ? -7.880 4.605 7.297 1.00 97.38 96 VAL A CA 1
ATOM 695 C C . VAL A 1 96 ? -9.000 5.634 7.307 1.00 97.38 96 VAL A C 1
ATOM 697 O O . VAL A 1 96 ? -8.829 6.722 7.858 1.00 97.38 96 VAL A O 1
ATOM 700 N N . THR A 1 97 ? -10.127 5.295 6.691 1.00 97.69 97 THR A N 1
ATOM 701 C CA . THR A 1 97 ? -11.302 6.158 6.532 1.00 97.69 97 THR A CA 1
ATOM 702 C C . THR A 1 97 ? -12.523 5.469 7.134 1.00 97.69 97 THR A C 1
ATOM 704 O O . THR A 1 97 ? -13.164 4.658 6.458 1.00 97.69 97 THR A O 1
ATOM 707 N N . PRO A 1 98 ? -12.827 5.742 8.409 1.00 97.00 98 PRO A N 1
ATOM 708 C CA . PRO A 1 98 ? -14.088 5.336 9.011 1.00 97.00 98 PRO A CA 1
ATOM 709 C C . PRO A 1 98 ? -15.278 6.107 8.411 1.00 97.00 98 PRO A C 1
ATOM 711 O O . PRO A 1 98 ? -15.097 7.183 7.838 1.00 97.00 98 PRO A O 1
ATOM 714 N N . GLU A 1 99 ? -16.488 5.566 8.519 1.00 95.94 99 GLU A N 1
ATOM 715 C CA . GLU A 1 99 ? -17.716 6.158 7.964 1.00 95.94 99 GLU A CA 1
ATOM 716 C C . GLU A 1 99 ? -18.235 7.392 8.738 1.00 95.94 99 GLU A C 1
ATOM 718 O O . GLU A 1 99 ? -18.849 8.298 8.170 1.00 95.94 99 GLU A O 1
ATOM 723 N N . HIS A 1 100 ? -18.000 7.443 10.044 1.00 92.88 100 HIS A N 1
ATOM 724 C CA . HIS A 1 100 ? -18.513 8.422 11.006 1.00 92.88 100 HIS A CA 1
ATOM 725 C C . HIS A 1 100 ? -17.407 9.101 11.825 1.00 92.88 100 HIS A C 1
ATOM 727 O O . HIS A 1 100 ? -17.671 10.081 12.526 1.00 92.88 100 HIS A O 1
ATOM 733 N N . SER A 1 101 ? -16.170 8.614 11.727 1.00 92.31 101 SER A N 1
ATOM 734 C CA . SER A 1 101 ? -15.009 9.152 12.442 1.00 92.31 101 SER A CA 1
ATOM 735 C C . SER A 1 101 ? -13.982 9.801 11.502 1.00 92.31 101 SER A C 1
ATOM 737 O O . SER A 1 101 ? -13.999 9.622 10.286 1.00 92.31 101 SER A O 1
ATOM 739 N N . ALA A 1 102 ? -13.060 10.589 12.064 1.00 94.44 102 ALA A N 1
ATOM 740 C CA . ALA A 1 102 ? -12.010 11.237 11.280 1.00 94.44 102 ALA A CA 1
ATOM 741 C C . ALA A 1 102 ? -11.038 10.211 10.668 1.00 94.44 102 ALA A C 1
ATOM 743 O O . ALA A 1 102 ? -10.650 9.237 11.316 1.00 94.44 102 ALA A O 1
ATOM 744 N N . SER A 1 103 ? -10.589 10.470 9.438 1.00 97.31 103 SER A N 1
ATOM 745 C CA . SER A 1 103 ? -9.571 9.647 8.784 1.00 97.31 103 SER A CA 1
ATOM 746 C C . SER A 1 103 ? -8.207 9.781 9.461 1.00 97.31 103 SER A C 1
ATOM 748 O O . SER A 1 103 ? -7.834 10.872 9.900 1.00 97.31 103 SER A O 1
ATOM 750 N N . SER A 1 104 ? -7.413 8.714 9.441 1.00 97.50 104 SER A N 1
ATOM 751 C CA . SER A 1 104 ? -6.012 8.726 9.875 1.00 97.50 104 SER A CA 1
ATOM 752 C C . SER A 1 104 ? -5.073 8.298 8.748 1.00 97.50 104 SER A C 1
ATOM 754 O O . SER A 1 104 ? -5.450 7.546 7.848 1.00 97.50 104 SER A O 1
ATOM 756 N N . VAL A 1 105 ? -3.848 8.827 8.772 1.00 98.00 105 VAL A N 1
ATOM 757 C CA . VAL A 1 105 ? -2.840 8.632 7.723 1.00 98.00 105 VAL A CA 1
ATOM 758 C C . VAL A 1 105 ? -1.541 8.163 8.360 1.00 98.00 105 VAL A C 1
ATOM 760 O O . VAL A 1 105 ? -1.062 8.773 9.314 1.00 98.00 105 VAL A O 1
ATOM 763 N N . PHE A 1 106 ? -0.953 7.115 7.794 1.00 97.88 106 PHE A N 1
ATOM 764 C CA . PHE A 1 106 ? 0.305 6.536 8.246 1.00 97.88 106 PHE A CA 1
ATOM 765 C C . PHE A 1 106 ? 1.278 6.488 7.075 1.00 97.88 106 PHE A C 1
ATOM 767 O O . PHE A 1 106 ? 0.999 5.886 6.038 1.00 97.88 106 PHE A O 1
ATOM 774 N N . ASP A 1 107 ? 2.423 7.134 7.250 1.00 98.00 107 ASP A N 1
ATOM 775 C CA . ASP A 1 107 ? 3.518 7.092 6.293 1.00 98.00 107 ASP A CA 1
ATOM 776 C C . ASP A 1 107 ? 4.520 6.032 6.748 1.00 98.00 107 ASP A C 1
ATOM 778 O O . ASP A 1 107 ? 5.010 6.075 7.876 1.00 98.00 107 ASP A O 1
ATOM 782 N N . LEU A 1 108 ? 4.784 5.060 5.878 1.00 97.69 108 LEU A N 1
ATOM 783 C CA . LEU A 1 108 ? 5.622 3.903 6.164 1.00 97.69 108 LEU A CA 1
ATOM 784 C C . LEU A 1 108 ? 6.720 3.775 5.112 1.00 97.69 108 LEU A C 1
ATOM 786 O O . LEU A 1 108 ? 6.632 4.316 4.007 1.00 97.69 108 LEU A O 1
ATOM 790 N N . THR A 1 109 ? 7.732 2.993 5.458 1.00 97.94 109 THR A N 1
ATOM 791 C CA . THR A 1 109 ? 8.851 2.687 4.577 1.00 97.94 109 THR A CA 1
ATOM 792 C C . THR A 1 109 ? 8.887 1.188 4.336 1.00 97.94 109 THR A C 1
ATOM 794 O O . THR A 1 109 ? 9.091 0.413 5.266 1.00 97.94 109 THR A O 1
ATOM 797 N N . LEU A 1 110 ? 8.670 0.788 3.087 1.00 97.44 110 LEU A N 1
ATOM 798 C CA . LEU A 1 110 ? 8.762 -0.591 2.636 1.00 97.44 110 LEU A CA 1
ATOM 799 C C . LEU A 1 110 ? 10.190 -0.879 2.158 1.00 97.44 110 LEU A C 1
ATOM 801 O O . LEU A 1 110 ? 10.705 -0.181 1.283 1.00 97.44 110 LEU A O 1
ATOM 805 N N . ASP A 1 111 ? 10.804 -1.932 2.690 1.00 96.94 111 ASP A N 1
ATOM 806 C CA . ASP A 1 111 ? 12.037 -2.492 2.137 1.00 96.94 111 ASP A CA 1
ATOM 807 C C . ASP A 1 111 ? 11.697 -3.552 1.081 1.00 96.94 111 ASP A C 1
ATOM 809 O O . ASP A 1 111 ? 11.273 -4.662 1.405 1.00 96.94 111 ASP A O 1
ATOM 813 N N . ALA A 1 112 ? 11.874 -3.213 -0.198 1.00 94.69 112 ALA A N 1
ATOM 814 C CA . ALA A 1 112 ? 11.626 -4.144 -1.293 1.00 94.69 112 ALA A CA 1
ATOM 815 C C . ALA A 1 112 ? 12.722 -5.219 -1.438 1.00 94.69 112 ALA A C 1
ATOM 817 O O . ALA A 1 112 ? 12.557 -6.142 -2.232 1.00 94.69 112 ALA A O 1
ATOM 818 N N . GLY A 1 113 ? 13.833 -5.112 -0.697 1.00 94.00 113 GLY A N 1
ATOM 819 C CA . GLY A 1 113 ? 14.866 -6.147 -0.618 1.00 94.00 113 GLY A CA 1
ATOM 820 C C . GLY A 1 113 ? 14.529 -7.291 0.345 1.00 94.00 113 GLY A C 1
ATOM 821 O O . GLY A 1 113 ? 15.182 -8.335 0.297 1.00 94.00 113 GLY A O 1
ATOM 822 N N . ALA A 1 114 ? 13.518 -7.122 1.204 1.00 94.62 114 ALA A N 1
ATOM 823 C CA . ALA A 1 114 ? 13.076 -8.155 2.135 1.00 94.62 114 ALA A CA 1
ATOM 824 C C . ALA A 1 114 ? 12.319 -9.299 1.427 1.00 94.62 114 ALA A C 1
ATOM 826 O O . ALA A 1 114 ? 11.768 -9.134 0.339 1.00 94.62 114 ALA A O 1
ATOM 827 N N . SER A 1 115 ? 12.279 -10.481 2.057 1.00 91.88 115 SER A N 1
ATOM 828 C CA . SER A 1 115 ? 11.605 -11.676 1.529 1.00 91.88 115 SER A CA 1
ATOM 829 C C . SER A 1 115 ? 10.675 -12.298 2.586 1.00 91.88 115 SER A C 1
ATOM 831 O O . SER A 1 115 ? 11.167 -12.985 3.484 1.00 91.88 115 SER A O 1
ATOM 833 N N . PRO A 1 116 ? 9.345 -12.081 2.509 1.00 93.19 116 PRO A N 1
ATOM 834 C CA . PRO A 1 116 ? 8.643 -11.210 1.560 1.00 93.19 116 PRO A CA 1
ATOM 835 C C . PRO A 1 116 ? 8.849 -9.708 1.865 1.00 93.19 116 PRO A C 1
ATOM 837 O O . PRO A 1 116 ? 9.081 -9.349 3.020 1.00 93.19 116 PRO A O 1
ATOM 840 N N . PRO A 1 117 ? 8.728 -8.816 0.864 1.00 95.62 117 PRO A N 1
ATOM 841 C CA . PRO A 1 117 ? 8.821 -7.372 1.066 1.00 95.62 117 PRO A CA 1
ATOM 842 C C . PRO A 1 117 ? 7.538 -6.854 1.721 1.00 95.62 117 PRO A C 1
ATOM 844 O O . PRO A 1 117 ? 6.537 -6.579 1.050 1.00 95.62 117 PRO A O 1
ATOM 847 N N . GLU A 1 118 ? 7.556 -6.752 3.048 1.00 96.94 118 GLU A N 1
ATOM 848 C CA . GLU A 1 118 ? 6.402 -6.381 3.866 1.00 96.94 118 GLU A CA 1
ATOM 849 C C . GLU A 1 118 ? 6.724 -5.272 4.866 1.00 96.94 118 GLU A C 1
ATOM 851 O O . GLU A 1 118 ? 7.842 -5.145 5.360 1.00 96.94 118 GLU A O 1
ATOM 856 N N . VAL A 1 119 ? 5.704 -4.481 5.191 1.00 97.50 119 VAL A N 1
ATOM 857 C CA . VAL A 1 119 ? 5.743 -3.495 6.273 1.00 97.50 119 VAL A CA 1
ATOM 858 C C . VAL A 1 119 ? 4.418 -3.516 7.023 1.00 97.50 119 VAL A C 1
ATOM 860 O O . VAL A 1 119 ? 3.351 -3.625 6.417 1.00 97.50 119 VAL A O 1
ATOM 863 N N . SER A 1 120 ? 4.472 -3.424 8.348 1.00 97.19 120 SER A N 1
ATOM 864 C CA . SER A 1 120 ? 3.292 -3.421 9.211 1.00 97.19 120 SER A CA 1
ATOM 865 C C . SER A 1 120 ? 3.238 -2.170 10.069 1.00 97.19 120 SER A C 1
ATOM 867 O O . SER A 1 120 ? 4.271 -1.667 10.508 1.00 97.19 120 SER A O 1
ATOM 869 N N . THR A 1 121 ? 2.028 -1.713 10.363 1.00 97.62 121 THR A N 1
ATOM 870 C CA . THR A 1 121 ? 1.795 -0.673 11.362 1.00 97.62 121 THR A CA 1
ATOM 871 C C . THR A 1 121 ? 0.550 -0.981 12.174 1.00 97.62 121 THR A C 1
ATOM 873 O O . THR A 1 121 ? -0.335 -1.721 11.734 1.00 97.62 121 THR A O 1
ATOM 876 N N . THR A 1 122 ? 0.493 -0.408 13.367 1.00 97.62 122 THR A N 1
ATOM 877 C CA . THR A 1 122 ? -0.689 -0.461 14.217 1.00 97.62 122 THR A CA 1
ATOM 878 C C . THR A 1 122 ? -1.543 0.766 13.941 1.00 97.62 122 THR A C 1
ATOM 880 O O . THR A 1 122 ? -1.062 1.896 14.024 1.00 97.62 122 THR A O 1
ATOM 883 N N . VAL A 1 123 ? -2.813 0.541 13.621 1.00 96.19 123 VAL A N 1
ATOM 884 C CA . VAL A 1 123 ? -3.811 1.577 13.352 1.00 96.19 123 VAL A CA 1
ATOM 885 C C . VAL A 1 123 ? -4.938 1.506 14.375 1.00 96.19 123 VAL A C 1
ATOM 887 O O . VAL A 1 123 ? -5.174 0.467 14.994 1.00 96.19 123 VAL A O 1
ATOM 890 N N . THR A 1 124 ? -5.655 2.613 14.540 1.00 95.31 124 THR A N 1
ATOM 891 C CA . THR A 1 124 ? -6.877 2.653 15.345 1.00 95.31 124 THR A CA 1
ATOM 892 C C . THR A 1 124 ? -8.088 2.518 14.432 1.00 95.31 124 THR A C 1
ATOM 894 O O . THR A 1 124 ? -8.309 3.380 13.584 1.00 95.31 124 THR A O 1
ATOM 897 N N . LEU A 1 125 ? -8.865 1.449 14.610 1.00 95.19 125 LEU A N 1
ATOM 898 C CA . LEU A 1 125 ? -10.143 1.237 13.929 1.00 95.19 125 LEU A CA 1
ATOM 899 C C . LEU A 1 125 ? -11.289 1.365 14.950 1.00 95.19 125 LEU A C 1
ATOM 901 O O . LEU A 1 125 ? -11.189 0.775 16.033 1.00 95.19 125 LEU A O 1
ATOM 905 N N . PRO A 1 126 ? -12.359 2.121 14.655 1.00 94.69 126 PRO A N 1
ATOM 906 C CA . PRO A 1 126 ? -13.542 2.157 15.507 1.00 94.69 126 PRO A CA 1
ATOM 907 C C . PRO A 1 126 ? -14.283 0.812 15.497 1.00 94.69 126 PRO A C 1
ATOM 909 O O . PRO A 1 126 ? -14.217 0.038 14.542 1.00 94.69 126 PRO A O 1
ATOM 912 N N . VAL A 1 127 ? -14.975 0.524 16.599 1.00 94.81 127 VAL A N 1
ATOM 913 C CA . VAL A 1 127 ? -15.778 -0.694 16.773 1.00 94.81 127 VAL A CA 1
ATOM 914 C C . VAL A 1 127 ? -17.215 -0.433 16.331 1.00 94.81 127 VAL A C 1
ATOM 916 O O . VAL A 1 127 ? -17.777 0.594 16.698 1.00 94.81 127 VAL A O 1
ATOM 919 N N . GLY A 1 128 ? -17.817 -1.382 15.605 1.00 93.06 128 GLY A N 1
ATOM 920 C CA . GLY A 1 128 ? -19.206 -1.283 15.137 1.00 93.06 128 GLY A CA 1
ATOM 921 C C . GLY A 1 128 ? -19.425 -0.244 14.036 1.00 93.06 128 GLY A C 1
ATOM 922 O O . GLY A 1 128 ? -20.532 0.265 13.889 1.00 93.06 128 GLY A O 1
ATOM 923 N N . GLU A 1 129 ? -18.367 0.104 13.304 1.00 94.12 129 GLU A N 1
ATOM 924 C CA . GLU A 1 129 ? -18.398 1.083 12.224 1.00 94.12 129 GLU A CA 1
ATOM 925 C C . GLU A 1 129 ? -17.589 0.554 11.026 1.00 94.12 129 GLU A C 1
ATOM 927 O O . GLU A 1 129 ? -16.422 0.169 11.199 1.00 94.12 129 GLU A O 1
ATOM 932 N N . PRO A 1 130 ? -18.164 0.531 9.810 1.00 95.56 130 PRO A N 1
ATOM 933 C CA . PRO A 1 130 ? -17.422 0.204 8.604 1.00 95.56 130 PRO A CA 1
ATOM 934 C C . PRO A 1 130 ? -16.257 1.171 8.392 1.00 95.56 130 PRO A C 1
ATOM 936 O O . PRO A 1 130 ? -16.405 2.391 8.394 1.00 95.56 130 PRO A O 1
ATOM 939 N N . THR A 1 131 ? -15.069 0.614 8.187 1.00 96.75 131 THR A N 1
ATOM 940 C CA . THR A 1 131 ? -13.850 1.376 7.941 1.00 96.75 131 THR A CA 1
ATOM 941 C C . THR A 1 131 ? -13.196 0.911 6.655 1.00 96.75 131 THR A C 1
ATOM 943 O O . THR A 1 131 ? -12.885 -0.271 6.487 1.00 96.75 131 THR A O 1
ATOM 946 N N . ARG A 1 132 ? -12.951 1.856 5.749 1.00 96.25 132 ARG A N 1
ATOM 947 C CA . ARG A 1 132 ? -12.203 1.617 4.519 1.00 96.25 132 ARG A CA 1
ATOM 948 C C . ARG A 1 132 ? -10.718 1.875 4.747 1.00 96.25 132 ARG A C 1
ATOM 950 O O . ARG A 1 132 ? -10.334 2.907 5.291 1.00 96.25 132 ARG A O 1
ATOM 957 N N . ILE A 1 133 ? -9.885 0.949 4.299 1.00 96.38 133 ILE A N 1
ATOM 958 C CA . ILE A 1 133 ? -8.429 1.023 4.367 1.00 96.38 133 ILE A CA 1
ATOM 959 C C . ILE A 1 133 ? -7.893 1.042 2.939 1.00 96.38 133 ILE A C 1
ATOM 961 O O . ILE A 1 133 ? -8.134 0.106 2.180 1.00 96.38 133 ILE A O 1
ATOM 965 N N . ASP A 1 134 ? -7.148 2.085 2.585 1.00 96.62 134 ASP A N 1
ATOM 966 C CA . ASP A 1 134 ? -6.494 2.237 1.284 1.00 96.62 134 ASP A CA 1
ATOM 967 C C . ASP A 1 134 ? -4.981 2.397 1.472 1.00 96.62 134 ASP A C 1
ATOM 969 O O . ASP A 1 134 ? -4.523 2.994 2.449 1.00 96.62 134 ASP A O 1
ATOM 973 N N . ALA A 1 135 ? -4.189 1.897 0.523 1.00 95.50 135 ALA A N 1
ATOM 974 C CA . ALA A 1 135 ? -2.739 2.063 0.546 1.00 95.50 135 ALA A CA 1
ATOM 975 C C . ALA A 1 135 ? -2.155 2.298 -0.851 1.00 95.50 135 ALA A C 1
ATOM 977 O O . ALA A 1 135 ? -2.616 1.720 -1.834 1.00 95.50 135 ALA A O 1
ATOM 978 N N . TRP A 1 136 ? -1.112 3.125 -0.942 1.00 95.12 136 TRP A N 1
ATOM 979 C CA . TRP A 1 136 ? -0.387 3.374 -2.192 1.00 95.12 136 TRP A CA 1
ATOM 980 C C . TRP A 1 136 ? 1.088 3.713 -1.957 1.00 95.12 136 TRP A C 1
ATOM 982 O O . TRP A 1 136 ? 1.474 4.193 -0.890 1.00 95.12 136 TRP A O 1
ATOM 992 N N . ALA A 1 137 ? 1.919 3.467 -2.971 1.00 93.94 137 ALA A N 1
ATOM 993 C CA . ALA A 1 137 ? 3.296 3.955 -3.007 1.00 93.94 137 ALA A CA 1
ATOM 994 C C . ALA A 1 137 ? 3.326 5.444 -3.384 1.00 93.94 137 ALA A C 1
ATOM 996 O O . ALA A 1 137 ? 2.488 5.897 -4.167 1.00 93.94 137 ALA A O 1
ATOM 997 N N . LYS A 1 138 ? 4.264 6.196 -2.804 1.00 87.56 138 LYS A N 1
ATOM 998 C CA . LYS A 1 138 ? 4.465 7.627 -3.060 1.00 87.56 138 LYS A CA 1
ATOM 999 C C . LYS A 1 138 ? 5.527 7.895 -4.115 1.00 87.56 138 LYS A C 1
ATOM 1001 O O . LYS A 1 138 ? 6.505 7.119 -4.169 1.00 87.56 138 LYS A O 1
#

Foldseek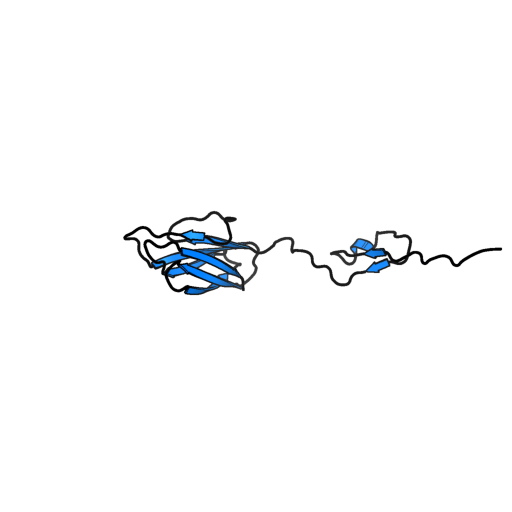 3Di:
DDDDDDDAPDEAEDEDPDPCPCVPPDDDHHYDYDPDDDDQPPDDKDKDWQDKQNDGDDPPPDQKDKDAAAPPRAQWMKIKMFMDPDAAKWWKKKWKAWPPDDIDIDIDIWGVPDVRGMDMDIDGHDHRTIMMMGMDTD